Protein AF-A0A963V5Y2-F1 (afdb_monomer)

Sequence (95 aa):
MAALTGALGAVLDDLAAARGAAMPWAPVLFSVGIAAFFLARQEPGQGAFLQAGAGLAAAMALRVRGGERWQLPAMGAALILAGFLVAGLRTQIVA

Structure (mmCIF, N/CA/C/O backbone):
data_AF-A0A963V5Y2-F1
#
_entry.id   AF-A0A963V5Y2-F1
#
loop_
_atom_site.group_PDB
_atom_site.id
_atom_site.type_symbol
_atom_site.label_atom_id
_atom_site.label_alt_id
_atom_site.label_comp_id
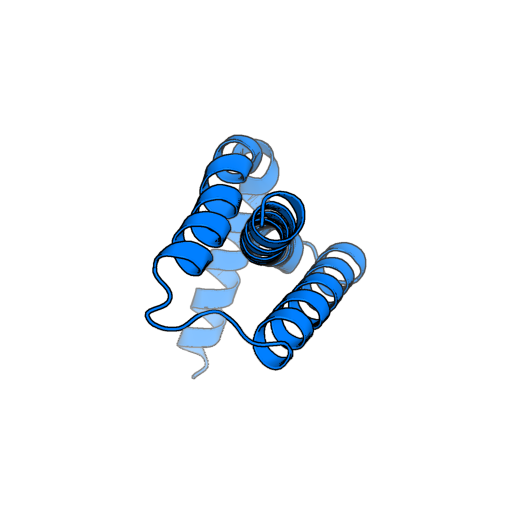_atom_site.label_asym_id
_atom_site.label_entity_id
_atom_site.label_seq_id
_atom_site.pdbx_PDB_ins_code
_atom_site.Cartn_x
_atom_site.Cartn_y
_atom_site.Cartn_z
_atom_site.occupancy
_atom_site.B_iso_or_equiv
_atom_site.auth_seq_id
_atom_site.auth_comp_id
_atom_site.auth_asym_id
_atom_site.auth_atom_id
_atom_site.pdbx_PDB_model_num
ATOM 1 N N . MET A 1 1 ? 15.972 -21.791 -9.289 1.00 63.09 1 MET A N 1
ATOM 2 C CA . MET A 1 1 ? 16.187 -20.405 -8.806 1.00 63.09 1 MET A CA 1
ATOM 3 C C . MET A 1 1 ? 16.421 -19.412 -9.941 1.00 63.09 1 MET A C 1
ATOM 5 O O . MET A 1 1 ? 15.637 -18.485 -10.034 1.00 63.09 1 MET A O 1
ATOM 9 N N . ALA A 1 2 ? 17.390 -19.618 -10.845 1.00 69.38 2 ALA A N 1
ATOM 10 C CA . ALA A 1 2 ? 17.686 -18.670 -11.935 1.00 69.38 2 ALA A CA 1
ATOM 11 C C . ALA A 1 2 ? 16.490 -18.331 -12.857 1.00 69.38 2 ALA A C 1
ATOM 13 O O . ALA A 1 2 ? 16.275 -17.166 -13.179 1.00 69.38 2 ALA A O 1
ATOM 14 N N . ALA A 1 3 ? 15.664 -19.321 -13.217 1.00 74.00 3 ALA A N 1
ATOM 15 C CA . ALA A 1 3 ? 14.475 -19.101 -14.050 1.00 74.00 3 ALA A CA 1
ATOM 16 C C . ALA A 1 3 ? 13.400 -18.226 -13.368 1.00 74.00 3 ALA A C 1
ATOM 18 O O . ALA A 1 3 ? 12.762 -17.411 -14.027 1.00 74.00 3 ALA A O 1
ATOM 19 N N . LEU A 1 4 ? 13.237 -18.350 -12.043 1.00 73.81 4 LEU A N 1
ATOM 20 C CA . LEU A 1 4 ? 12.272 -17.563 -11.263 1.00 73.81 4 LEU A CA 1
ATOM 21 C C . LEU A 1 4 ? 12.694 -16.088 -11.199 1.00 73.81 4 LEU A C 1
ATOM 23 O O . LEU A 1 4 ? 11.873 -15.191 -11.370 1.00 73.81 4 LEU A O 1
ATOM 27 N N . THR A 1 5 ? 13.992 -15.842 -11.003 1.00 79.62 5 THR A N 1
ATOM 28 C CA . THR A 1 5 ? 14.569 -14.494 -11.001 1.00 79.62 5 THR A CA 1
ATOM 29 C C . THR A 1 5 ? 14.449 -13.829 -12.374 1.00 79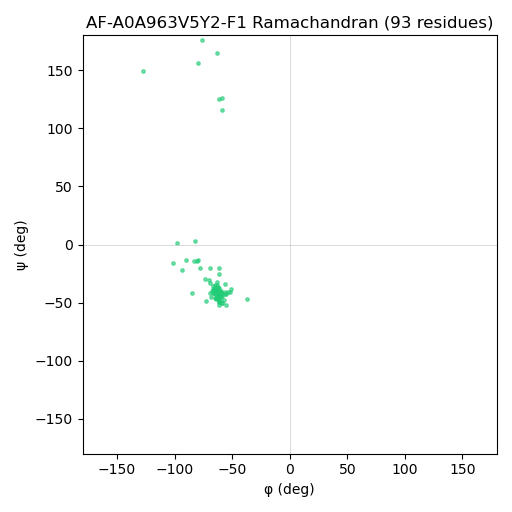.62 5 THR A C 1
ATOM 31 O O . THR A 1 5 ? 14.135 -12.644 -12.450 1.00 79.62 5 THR A O 1
ATOM 34 N N . GLY A 1 6 ? 14.641 -14.591 -13.458 1.00 84.88 6 GLY A N 1
ATOM 35 C CA . GLY A 1 6 ? 14.449 -14.105 -14.827 1.00 84.88 6 GLY A CA 1
ATOM 36 C C . GLY A 1 6 ? 12.997 -13.721 -15.127 1.00 84.88 6 GLY A C 1
ATOM 37 O O . GLY A 1 6 ? 12.748 -12.633 -15.639 1.00 84.88 6 GLY A O 1
ATOM 38 N N . ALA A 1 7 ? 12.038 -14.568 -14.739 1.00 87.50 7 ALA A N 1
ATOM 39 C CA . ALA A 1 7 ? 10.612 -14.299 -14.931 1.00 87.50 7 ALA A CA 1
ATOM 40 C C . ALA A 1 7 ? 10.137 -13.063 -14.150 1.00 87.50 7 ALA A C 1
ATOM 42 O O . ALA A 1 7 ? 9.422 -12.225 -14.693 1.00 87.50 7 ALA A O 1
ATOM 43 N N . LEU A 1 8 ? 10.578 -12.907 -12.896 1.00 87.50 8 LEU A N 1
ATOM 44 C CA . LEU A 1 8 ? 10.267 -11.715 -12.105 1.00 87.50 8 LEU A CA 1
ATOM 45 C C . LEU A 1 8 ? 10.845 -10.446 -12.745 1.00 87.50 8 LEU A C 1
ATOM 47 O O . LEU A 1 8 ? 10.172 -9.421 -12.782 1.00 87.50 8 LEU A O 1
ATOM 51 N N . GLY A 1 9 ? 12.073 -10.518 -13.267 1.00 88.94 9 GLY A N 1
ATOM 52 C CA . GLY A 1 9 ? 12.694 -9.408 -13.988 1.00 88.94 9 GLY A CA 1
ATOM 53 C C . GLY A 1 9 ? 11.851 -8.941 -15.175 1.00 88.94 9 GLY A C 1
ATOM 54 O O . GLY A 1 9 ? 11.570 -7.750 -15.272 1.00 88.94 9 GLY A O 1
ATOM 55 N N . ALA A 1 10 ? 11.383 -9.880 -16.003 1.00 90.62 10 ALA A N 1
ATOM 56 C CA . ALA A 1 10 ? 10.537 -9.581 -17.160 1.00 90.62 10 ALA A CA 1
ATOM 57 C C . ALA A 1 10 ? 9.210 -8.913 -16.761 1.00 90.62 10 ALA A C 1
ATOM 59 O O . ALA A 1 10 ? 8.853 -7.878 -17.311 1.00 90.62 10 ALA A O 1
ATOM 60 N N . VAL A 1 11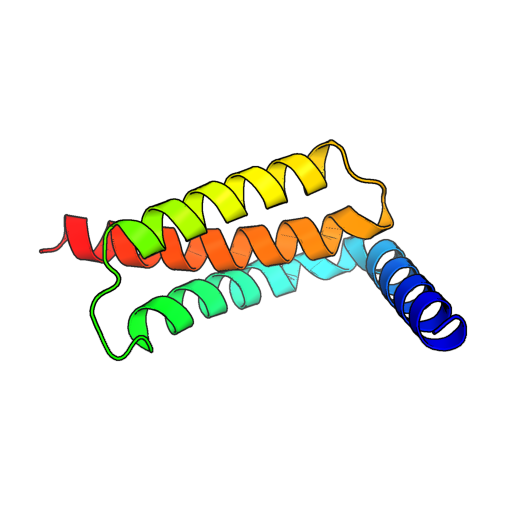 ? 8.526 -9.428 -15.733 1.00 92.75 11 VAL A N 1
ATOM 61 C CA . VAL A 1 11 ? 7.273 -8.826 -15.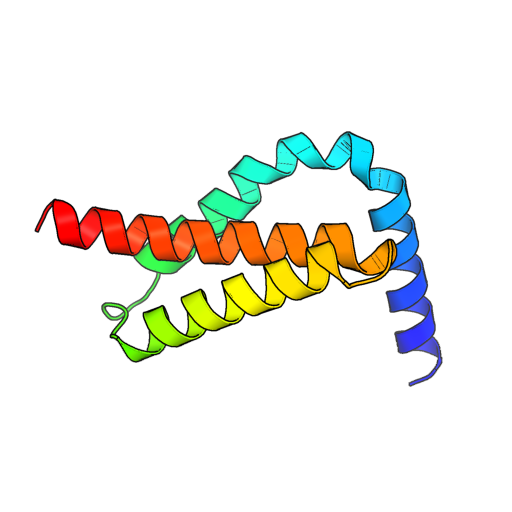236 1.00 92.75 11 VAL A CA 1
ATOM 62 C C . VAL A 1 11 ? 7.487 -7.395 -14.732 1.00 92.75 11 VAL A C 1
ATOM 64 O O . VAL A 1 11 ? 6.646 -6.521 -14.941 1.00 92.75 11 VAL A O 1
ATOM 67 N N . LEU A 1 12 ? 8.608 -7.133 -14.055 1.00 92.75 12 LEU A N 1
ATOM 68 C CA . LEU A 1 12 ? 8.933 -5.792 -13.571 1.00 92.75 12 LEU A CA 1
ATOM 69 C C . LEU A 1 12 ? 9.266 -4.821 -14.713 1.00 92.75 12 LEU A C 1
ATOM 71 O O . LEU A 1 12 ? 8.961 -3.633 -14.597 1.00 92.75 12 LEU A O 1
ATOM 75 N N . ASP A 1 13 ? 9.865 -5.315 -15.796 1.00 93.25 13 ASP A N 1
ATOM 76 C CA . ASP A 1 13 ? 10.107 -4.539 -17.014 1.00 93.25 13 ASP A CA 1
ATOM 77 C C . ASP A 1 13 ? 8.795 -4.199 -17.733 1.00 93.25 13 ASP A C 1
ATOM 79 O O . ASP A 1 13 ? 8.569 -3.035 -18.072 1.00 93.25 13 ASP A O 1
ATOM 83 N N . ASP A 1 14 ? 7.886 -5.167 -17.870 1.00 93.31 14 ASP A N 1
ATOM 84 C CA . ASP A 1 14 ? 6.562 -4.954 -18.465 1.00 93.31 14 ASP A CA 1
ATOM 85 C C . ASP A 1 14 ? 5.743 -3.938 -17.660 1.00 93.31 14 ASP A C 1
ATOM 87 O O . ASP A 1 14 ? 5.132 -3.019 -18.216 1.00 93.31 14 ASP A O 1
ATOM 91 N N . LEU A 1 15 ? 5.774 -4.049 -16.327 1.00 90.88 15 LEU A N 1
ATOM 92 C CA . LEU A 1 15 ? 5.158 -3.062 -15.446 1.00 90.88 15 LEU A CA 1
ATOM 93 C C . LEU A 1 15 ? 5.770 -1.683 -15.679 1.00 90.88 15 LEU A C 1
ATOM 95 O O . LEU A 1 15 ? 5.032 -0.722 -15.889 1.00 90.88 15 LEU A O 1
ATOM 99 N N . ALA A 1 16 ? 7.100 -1.570 -15.668 1.00 92.25 16 ALA A N 1
ATOM 100 C CA . ALA A 1 16 ? 7.780 -0.300 -15.895 1.00 92.25 16 ALA A CA 1
ATOM 101 C C . ALA A 1 16 ? 7.364 0.352 -17.225 1.00 92.25 16 ALA A C 1
ATOM 103 O O . ALA A 1 16 ? 7.067 1.550 -17.233 1.00 92.25 16 ALA A O 1
ATOM 104 N N . ALA A 1 17 ? 7.254 -0.431 -18.302 1.00 93.0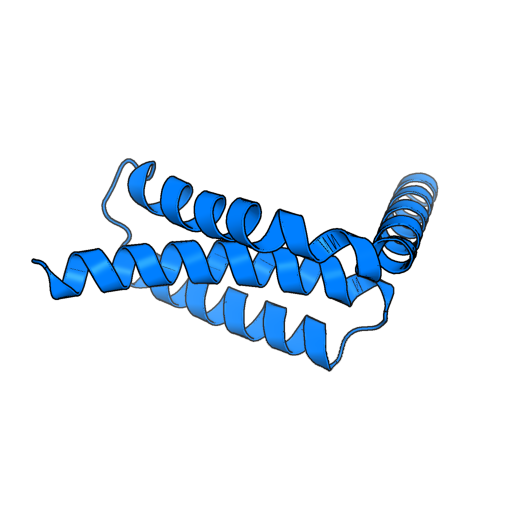6 17 ALA A N 1
ATOM 105 C CA . ALA A 1 17 ? 6.776 0.036 -19.602 1.00 93.06 17 ALA A CA 1
ATOM 106 C C . ALA A 1 17 ? 5.315 0.530 -19.558 1.00 93.06 17 ALA A C 1
ATOM 108 O O . ALA A 1 17 ? 4.968 1.519 -20.204 1.00 93.06 17 ALA A O 1
ATOM 109 N N . ALA A 1 18 ? 4.462 -0.095 -18.743 1.00 90.38 18 ALA A N 1
ATOM 110 C CA . ALA A 1 18 ? 3.048 0.250 -18.598 1.00 90.38 18 ALA A CA 1
ATOM 111 C C . ALA A 1 18 ? 2.759 1.434 -17.648 1.00 90.38 18 ALA A C 1
ATOM 113 O O . ALA A 1 18 ? 1.594 1.779 -17.433 1.00 90.38 18 ALA A O 1
ATOM 114 N N . ARG A 1 19 ? 3.777 2.098 -17.076 1.00 87.75 19 ARG A N 1
ATOM 115 C CA . ARG A 1 19 ? 3.596 3.144 -16.045 1.00 87.75 19 ARG A CA 1
ATOM 116 C C . ARG A 1 19 ? 2.616 4.248 -16.424 1.00 87.75 19 ARG A C 1
ATOM 118 O O . ARG A 1 19 ? 1.822 4.652 -15.576 1.00 87.75 19 ARG A O 1
ATOM 125 N N . GLY A 1 20 ? 2.646 4.719 -17.669 1.00 88.62 20 GLY A N 1
ATOM 126 C CA . GLY A 1 20 ? 1.744 5.776 -18.142 1.00 88.62 20 GLY A CA 1
ATOM 127 C C . GLY A 1 20 ? 0.259 5.395 -18.081 1.00 88.62 20 GLY A C 1
ATOM 128 O O . GLY A 1 20 ? -0.589 6.266 -17.923 1.00 88.62 20 GLY A O 1
ATOM 129 N N . ALA A 1 21 ? -0.056 4.099 -18.132 1.00 92.00 21 ALA A N 1
ATOM 130 C CA . ALA A 1 21 ? -1.418 3.572 -18.093 1.00 92.00 21 ALA A CA 1
ATOM 131 C C . ALA A 1 21 ? -1.853 3.098 -16.693 1.00 92.00 21 ALA A C 1
ATOM 133 O O . ALA A 1 21 ? -2.967 2.608 -16.530 1.00 92.00 21 ALA A O 1
ATOM 134 N N . ALA A 1 22 ? -1.000 3.230 -15.671 1.00 91.44 22 ALA A N 1
ATOM 135 C CA . ALA A 1 22 ? -1.260 2.672 -14.344 1.00 91.44 22 ALA A CA 1
ATOM 136 C C . ALA A 1 22 ? -2.150 3.555 -13.447 1.00 91.44 22 ALA A C 1
ATOM 138 O O . ALA A 1 22 ? -2.657 3.076 -12.435 1.00 91.44 22 ALA A O 1
ATOM 139 N N . MET A 1 23 ? -2.371 4.828 -13.801 1.00 90.50 23 MET A N 1
ATOM 140 C CA . MET A 1 23 ? -3.149 5.775 -12.983 1.00 90.50 23 MET A CA 1
ATOM 141 C C . MET A 1 23 ? -4.558 5.275 -12.588 1.00 90.50 23 MET A C 1
ATOM 143 O O . MET A 1 23 ? -4.925 5.441 -11.424 1.00 90.50 23 MET A O 1
ATOM 147 N N . PRO A 1 24 ? -5.341 4.611 -13.467 1.00 95.56 24 PRO A N 1
ATOM 148 C CA . PRO A 1 24 ? -6.665 4.091 -13.108 1.00 95.56 24 PRO A CA 1
ATOM 149 C C . PRO A 1 24 ? -6.653 3.044 -11.984 1.00 95.56 24 PRO A C 1
ATOM 151 O O . PRO A 1 24 ? -7.671 2.843 -11.326 1.00 95.56 24 PRO A O 1
ATOM 154 N N . TRP A 1 25 ? -5.512 2.398 -11.725 1.00 95.62 25 TRP A N 1
ATOM 155 C CA . TRP A 1 25 ? -5.364 1.428 -10.637 1.00 95.62 25 TRP A CA 1
ATOM 156 C C . TRP A 1 25 ? -5.148 2.077 -9.272 1.00 95.62 25 TRP A C 1
ATOM 158 O O . TRP A 1 25 ? -5.302 1.406 -8.252 1.00 95.62 25 TRP A O 1
ATOM 168 N N . ALA A 1 26 ? -4.825 3.372 -9.223 1.00 96.25 26 ALA A N 1
ATOM 169 C CA . ALA A 1 26 ? -4.599 4.076 -7.969 1.00 96.25 26 ALA A CA 1
ATOM 170 C C . ALA A 1 26 ? -5.784 3.976 -6.983 1.00 96.25 26 ALA A C 1
ATOM 172 O O . ALA A 1 26 ? -5.558 3.538 -5.850 1.00 96.25 26 ALA A O 1
ATOM 173 N N . PRO A 1 27 ? -7.039 4.298 -7.374 1.00 97.81 27 PRO A N 1
ATOM 174 C CA . PRO A 1 27 ? -8.186 4.135 -6.482 1.00 97.81 27 PRO A CA 1
ATOM 175 C C . PRO A 1 27 ? -8.411 2.675 -6.084 1.00 97.81 27 PRO A C 1
ATOM 177 O O . PRO A 1 27 ? -8.728 2.416 -4.930 1.00 97.81 27 PRO A O 1
ATOM 180 N N . VAL A 1 28 ? -8.182 1.717 -6.989 1.00 97.94 28 VAL A N 1
ATOM 181 C CA . VAL A 1 28 ? -8.357 0.284 -6.703 1.00 97.94 28 VAL A CA 1
ATOM 182 C C . VAL A 1 28 ? -7.413 -0.162 -5.587 1.00 97.94 28 VAL A C 1
ATOM 184 O O . VAL A 1 28 ? -7.858 -0.717 -4.586 1.00 97.94 28 VAL A O 1
ATOM 187 N N . LEU A 1 29 ? -6.116 0.122 -5.721 1.00 98.25 29 LEU A N 1
ATOM 188 C CA . LEU A 1 29 ? -5.106 -0.271 -4.735 1.00 98.25 29 LEU A CA 1
ATOM 189 C C . LEU A 1 29 ? -5.318 0.433 -3.391 1.00 98.25 29 LEU A C 1
ATOM 191 O O . LEU A 1 29 ? -5.172 -0.184 -2.338 1.00 98.25 29 LEU A O 1
ATOM 195 N N . PHE A 1 30 ? -5.737 1.696 -3.415 1.00 98.56 30 PHE A N 1
ATOM 196 C CA . PHE A 1 30 ? -6.110 2.412 -2.201 1.00 98.56 30 PHE A CA 1
ATOM 197 C C . PHE A 1 30 ? -7.330 1.779 -1.509 1.00 98.56 30 PHE A C 1
ATOM 199 O O . PHE A 1 30 ? -7.299 1.518 -0.305 1.00 98.56 30 PHE A O 1
ATOM 206 N N . SER A 1 31 ? -8.384 1.450 -2.263 1.00 98.44 31 SER A N 1
ATOM 207 C CA . SER A 1 31 ? -9.580 0.779 -1.739 1.00 98.44 31 SER A CA 1
ATOM 208 C C . SER A 1 31 ? -9.291 -0.617 -1.187 1.00 98.44 31 SER A C 1
ATOM 210 O O . SER A 1 31 ? -9.918 -1.007 -0.206 1.00 98.44 31 SER A O 1
ATOM 212 N N . VAL A 1 32 ? -8.320 -1.349 -1.742 1.00 98.50 32 VAL A N 1
ATOM 213 C CA . VAL A 1 32 ? -7.859 -2.630 -1.176 1.00 98.50 32 VAL A CA 1
ATOM 214 C C . VAL A 1 32 ? -7.325 -2.442 0.246 1.00 98.50 32 VAL A C 1
ATOM 216 O O . VAL A 1 32 ? -7.654 -3.231 1.127 1.00 98.50 32 VAL A O 1
ATOM 219 N N . GLY A 1 33 ? -6.561 -1.377 0.499 1.00 98.06 33 GLY A N 1
ATOM 220 C CA . GLY A 1 33 ? -6.090 -1.028 1.841 1.00 98.06 33 GLY A CA 1
ATOM 221 C C . GLY A 1 33 ? -7.222 -0.769 2.834 1.00 98.06 33 GLY A C 1
ATOM 222 O O . GLY A 1 33 ? -7.209 -1.286 3.951 1.00 98.06 33 GLY A O 1
ATOM 223 N N . ILE A 1 34 ? -8.232 -0.011 2.401 1.00 98.50 34 ILE A N 1
ATOM 224 C CA . ILE A 1 34 ? -9.435 0.261 3.201 1.00 98.50 34 ILE A CA 1
ATOM 225 C C . ILE A 1 34 ? -10.179 -1.043 3.503 1.00 98.50 34 ILE A C 1
ATOM 227 O O . ILE A 1 34 ? -10.523 -1.312 4.652 1.00 98.50 34 ILE A O 1
ATOM 231 N N . ALA A 1 35 ? -10.407 -1.871 2.482 1.00 98.31 35 ALA A N 1
ATOM 232 C CA . ALA A 1 35 ? -11.081 -3.152 2.638 1.00 98.31 35 ALA A CA 1
ATOM 233 C C . ALA A 1 35 ? -10.321 -4.068 3.608 1.00 98.31 35 ALA A C 1
ATOM 235 O O . ALA A 1 35 ? -10.942 -4.691 4.462 1.00 98.31 35 ALA A O 1
ATOM 236 N N . ALA A 1 36 ? -8.987 -4.102 3.534 1.00 97.50 36 ALA A N 1
ATOM 237 C CA . ALA A 1 36 ? -8.155 -4.884 4.444 1.00 97.50 36 ALA A CA 1
ATOM 238 C C . ALA A 1 36 ? -8.311 -4.451 5.912 1.00 97.50 36 ALA A C 1
ATOM 240 O O . ALA A 1 36 ? -8.340 -5.311 6.790 1.00 97.50 36 ALA A O 1
ATOM 241 N N . PHE A 1 37 ? -8.456 -3.147 6.181 1.00 97.62 37 PHE A N 1
ATOM 242 C CA . PHE A 1 37 ? -8.723 -2.639 7.530 1.00 97.62 37 PHE A CA 1
ATOM 243 C C . PHE A 1 37 ? -10.053 -3.173 8.082 1.00 97.62 37 PHE A C 1
ATOM 245 O O . PHE A 1 37 ? -10.086 -3.714 9.183 1.00 97.62 37 PHE A O 1
ATOM 252 N N . PHE A 1 38 ? -11.136 -3.084 7.304 1.00 96.81 38 PHE A N 1
ATOM 253 C CA . PHE A 1 38 ? -12.469 -3.523 7.744 1.00 96.81 38 PHE A CA 1
ATOM 254 C C . PHE A 1 38 ? -12.682 -5.040 7.705 1.00 96.81 38 PHE A C 1
ATOM 256 O O . PHE A 1 38 ? -13.572 -5.551 8.380 1.00 96.81 38 PHE A O 1
ATOM 263 N N . LEU A 1 39 ? -11.880 -5.772 6.931 1.00 97.50 39 LEU A N 1
ATOM 264 C CA . LEU A 1 39 ? -11.906 -7.235 6.903 1.00 97.50 39 LEU A CA 1
ATOM 265 C C . LEU A 1 39 ? -11.149 -7.852 8.093 1.00 97.50 39 LEU A C 1
ATOM 267 O O . LEU A 1 39 ? -11.275 -9.051 8.354 1.00 97.50 39 LEU A O 1
ATOM 271 N N . ALA A 1 40 ? -10.355 -7.059 8.819 1.00 94.50 40 ALA A N 1
ATOM 272 C CA . ALA A 1 40 ? -9.640 -7.530 9.994 1.00 94.50 40 ALA A CA 1
ATOM 273 C C . ALA A 1 40 ? -10.629 -8.020 11.064 1.00 94.50 40 ALA A C 1
ATOM 275 O O . ALA A 1 40 ? -11.528 -7.308 11.499 1.00 94.50 40 ALA A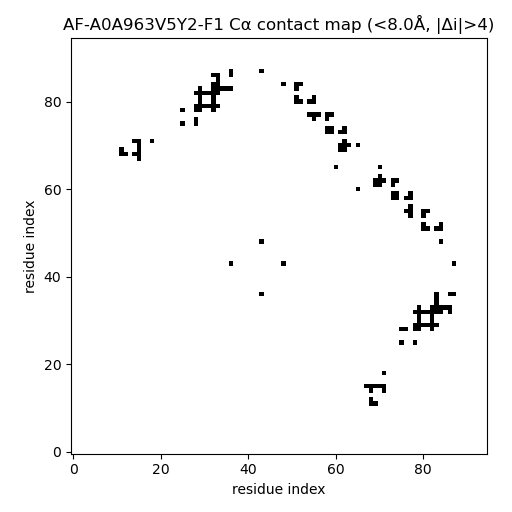 O 1
ATOM 276 N N . ARG A 1 41 ? -10.450 -9.269 11.511 1.00 93.81 41 ARG A N 1
ATOM 277 C CA . ARG A 1 41 ? -11.338 -9.913 12.496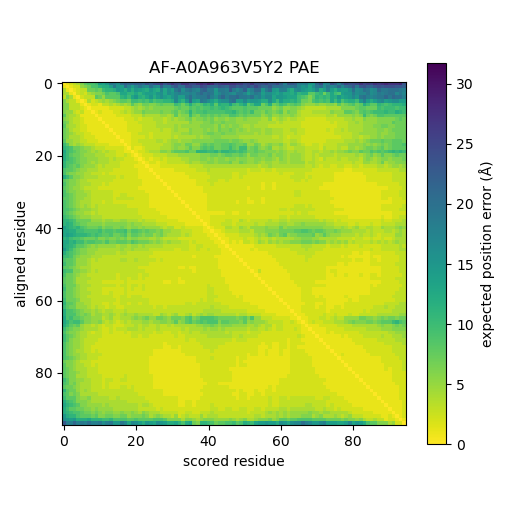 1.00 93.81 41 ARG A CA 1
ATOM 278 C C . ARG A 1 41 ? -11.229 -9.300 13.899 1.00 93.81 41 ARG A C 1
ATOM 280 O O . ARG A 1 41 ? -12.100 -9.517 14.733 1.00 93.81 41 ARG A O 1
ATOM 287 N N . GLN A 1 42 ? -10.129 -8.604 14.162 1.00 92.62 42 GLN A N 1
ATOM 288 C CA . GLN A 1 42 ? -9.841 -7.887 15.398 1.00 92.62 42 GLN A CA 1
ATOM 289 C C . GLN A 1 42 ? -9.467 -6.456 15.034 1.00 92.62 42 GLN A C 1
ATOM 291 O O . GLN A 1 42 ? -8.882 -6.232 13.971 1.00 92.62 42 GLN A O 1
ATOM 296 N N . GLU A 1 43 ? -9.769 -5.515 15.926 1.00 91.62 43 GLU A N 1
ATOM 297 C CA . GLU A 1 43 ? -9.374 -4.126 15.737 1.00 91.62 43 GLU A CA 1
ATOM 298 C C . GLU A 1 43 ? -7.843 -4.031 15.612 1.00 91.62 43 GLU A C 1
ATOM 300 O O . GLU A 1 43 ? -7.120 -4.553 16.472 1.00 91.62 43 GLU A O 1
ATOM 305 N N . PRO A 1 44 ? -7.320 -3.412 14.538 1.00 94.50 44 PRO A N 1
ATOM 306 C CA . PRO A 1 44 ? -5.886 -3.240 14.383 1.00 94.50 44 PRO A CA 1
ATOM 307 C C . PRO A 1 44 ? -5.292 -2.446 15.549 1.00 94.50 44 PRO A C 1
ATOM 309 O O . PRO A 1 44 ? -5.594 -1.274 15.746 1.00 94.50 44 PRO A O 1
ATOM 312 N N . GLY A 1 45 ? -4.419 -3.090 16.323 1.00 94.06 45 GLY A N 1
ATOM 313 C CA . GLY A 1 45 ? -3.714 -2.439 17.425 1.00 94.06 45 GLY A CA 1
ATOM 314 C C . GLY A 1 45 ? -2.564 -1.540 16.957 1.00 94.06 45 GLY A C 1
ATOM 315 O O . GLY A 1 45 ? -2.180 -1.520 15.786 1.00 94.06 45 GLY A O 1
ATOM 316 N N . GLN A 1 46 ? -1.927 -0.853 17.910 1.00 95.50 46 GLN A N 1
ATOM 317 C CA . GLN A 1 46 ? -0.802 0.060 17.661 1.00 95.50 46 GLN A CA 1
ATOM 318 C C . GLN A 1 46 ? 0.325 -0.565 16.819 1.00 95.50 46 GLN A C 1
ATOM 320 O O . GLN A 1 46 ? 0.885 0.095 15.944 1.00 95.50 46 GLN A O 1
ATOM 325 N N . GLY A 1 47 ? 0.635 -1.848 17.040 1.00 96.81 47 GLY A N 1
ATOM 326 C CA . GLY A 1 47 ? 1.647 -2.569 16.265 1.00 96.81 47 GLY A CA 1
ATOM 327 C C . GLY A 1 47 ? 1.339 -2.621 14.764 1.00 96.81 47 GLY A C 1
ATOM 328 O O . GLY A 1 47 ? 2.241 -2.408 13.956 1.00 96.81 47 GLY A O 1
ATOM 329 N N . ALA A 1 48 ? 0.072 -2.815 14.386 1.00 96.19 48 ALA A N 1
ATOM 330 C CA . ALA A 1 48 ? -0.347 -2.847 12.985 1.00 96.19 48 ALA A CA 1
ATOM 331 C C . ALA A 1 48 ? -0.192 -1.471 12.320 1.00 96.19 48 ALA A C 1
ATOM 333 O O . ALA A 1 48 ? 0.298 -1.379 11.196 1.00 96.19 48 ALA A O 1
ATOM 334 N N . PHE A 1 49 ? -0.530 -0.391 13.031 1.00 97.31 49 PHE A N 1
ATOM 335 C CA . PHE A 1 49 ? -0.333 0.972 12.531 1.00 97.31 49 PHE A CA 1
ATOM 336 C C . PHE A 1 49 ? 1.147 1.325 12.361 1.00 97.31 49 PHE A C 1
ATOM 338 O O . PHE A 1 49 ? 1.519 1.905 11.342 1.00 97.31 49 PHE A O 1
ATOM 345 N N . LEU A 1 50 ? 2.006 0.937 13.309 1.00 98.12 50 LEU A N 1
ATOM 346 C CA . LEU A 1 50 ? 3.453 1.147 13.197 1.00 98.12 50 LEU A CA 1
ATOM 347 C C . LEU A 1 50 ? 4.047 0.371 12.018 1.00 98.12 50 LEU A C 1
ATOM 349 O O . LEU A 1 50 ? 4.835 0.927 11.256 1.00 98.12 50 LEU A O 1
ATOM 353 N N . GLN A 1 51 ? 3.640 -0.886 11.828 1.00 98.00 51 GLN A N 1
ATOM 354 C CA . GLN A 1 51 ? 4.062 -1.698 10.686 1.00 98.00 51 GLN A CA 1
ATOM 355 C C . GLN A 1 51 ? 3.592 -1.095 9.359 1.00 98.00 51 GLN A C 1
ATOM 357 O O . GLN A 1 51 ? 4.388 -0.977 8.429 1.00 98.00 51 GLN A O 1
ATOM 362 N N . ALA A 1 52 ? 2.331 -0.664 9.275 1.00 98.00 52 ALA A N 1
ATOM 363 C CA . ALA A 1 52 ? 1.791 -0.041 8.073 1.00 98.00 52 ALA A CA 1
ATOM 364 C C . ALA A 1 52 ? 2.475 1.302 7.762 1.00 98.00 52 ALA A C 1
ATOM 366 O O . ALA A 1 52 ? 2.833 1.554 6.613 1.00 98.00 52 ALA A O 1
ATOM 367 N N . GLY A 1 53 ? 2.731 2.132 8.778 1.00 98.44 53 GLY A N 1
ATOM 368 C CA . GLY A 1 53 ? 3.460 3.396 8.641 1.00 98.44 53 GLY A CA 1
ATOM 369 C C . GLY A 1 53 ? 4.916 3.201 8.213 1.00 98.44 53 GLY A C 1
ATOM 370 O O . GLY A 1 53 ? 5.378 3.853 7.277 1.00 98.44 53 GLY A O 1
ATOM 371 N N . ALA A 1 54 ? 5.630 2.260 8.838 1.00 98.50 54 ALA A N 1
ATOM 372 C CA . ALA A 1 54 ? 6.999 1.912 8.457 1.00 98.50 54 ALA A CA 1
ATOM 373 C C . ALA A 1 54 ? 7.062 1.334 7.036 1.00 98.50 54 ALA A C 1
ATOM 375 O O . ALA A 1 54 ? 7.928 1.717 6.249 1.00 98.50 54 ALA A O 1
ATOM 376 N N . GLY A 1 55 ? 6.115 0.462 6.681 1.00 98.44 55 GLY A N 1
ATOM 377 C CA . GLY A 1 55 ? 5.979 -0.081 5.333 1.00 98.44 55 GLY A CA 1
ATOM 378 C C . GLY A 1 55 ? 5.704 1.006 4.295 1.00 98.44 55 GLY A C 1
ATOM 379 O O . GLY A 1 55 ? 6.317 1.000 3.231 1.00 98.44 55 GLY A O 1
ATOM 380 N N . LEU A 1 56 ? 4.845 1.980 4.614 1.00 98.56 56 LEU A N 1
ATOM 381 C CA . LEU A 1 56 ? 4.547 3.107 3.734 1.00 98.56 56 LEU A CA 1
ATOM 382 C C . LEU A 1 56 ? 5.797 3.965 3.511 1.00 98.56 56 LEU A C 1
ATOM 384 O O . LEU A 1 56 ? 6.132 4.283 2.370 1.00 98.56 56 LEU A O 1
ATOM 388 N N . ALA A 1 57 ? 6.527 4.292 4.580 1.00 98.31 57 ALA A N 1
ATOM 389 C CA . ALA A 1 57 ? 7.781 5.032 4.486 1.00 98.31 57 ALA A CA 1
ATOM 390 C C . ALA A 1 57 ? 8.832 4.276 3.655 1.00 98.31 57 ALA A C 1
ATOM 392 O O . ALA A 1 57 ? 9.479 4.872 2.792 1.00 98.31 57 ALA A O 1
ATOM 393 N N . ALA A 1 58 ? 8.967 2.962 3.855 1.00 98.19 58 ALA A N 1
ATOM 394 C CA . ALA A 1 58 ? 9.866 2.117 3.075 1.00 98.19 58 ALA A CA 1
ATOM 395 C C . ALA A 1 58 ? 9.463 2.057 1.592 1.00 98.19 58 ALA A C 1
ATOM 397 O O . ALA A 1 58 ? 10.319 2.184 0.717 1.00 98.19 58 ALA A O 1
ATOM 398 N N . ALA A 1 59 ? 8.168 1.934 1.296 1.00 97.94 59 ALA A N 1
ATOM 399 C CA . ALA A 1 59 ? 7.644 1.952 -0.065 1.00 97.94 59 ALA A CA 1
ATOM 400 C C . ALA A 1 59 ? 7.902 3.303 -0.750 1.00 97.94 59 ALA A C 1
ATOM 402 O O . ALA A 1 59 ? 8.343 3.345 -1.896 1.00 97.94 59 ALA A O 1
ATOM 403 N N . MET A 1 60 ? 7.727 4.421 -0.044 1.00 97.94 60 MET A N 1
ATOM 404 C CA . MET A 1 60 ? 8.064 5.747 -0.570 1.00 97.94 60 MET A CA 1
ATOM 405 C C . MET A 1 60 ? 9.568 5.925 -0.779 1.00 97.94 60 MET A C 1
ATOM 407 O O . MET A 1 60 ? 9.989 6.415 -1.828 1.00 97.94 60 MET A O 1
ATOM 411 N N . ALA A 1 61 ? 10.397 5.452 0.152 1.00 97.31 61 ALA A N 1
ATOM 412 C CA . ALA A 1 61 ? 11.845 5.452 -0.019 1.00 97.31 61 ALA A CA 1
ATOM 413 C C . ALA A 1 61 ? 12.263 4.627 -1.246 1.00 97.3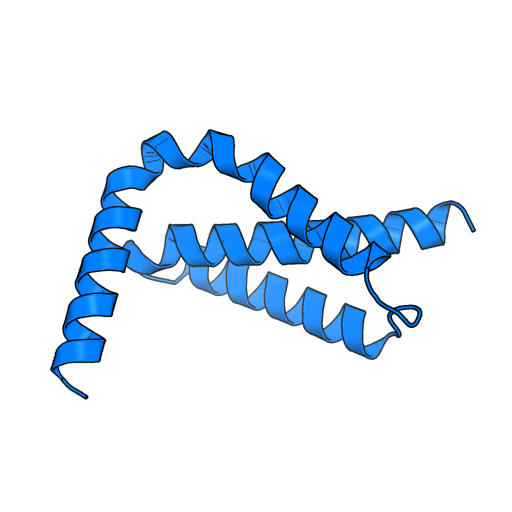1 61 ALA A C 1
ATOM 415 O O . ALA A 1 61 ? 13.085 5.090 -2.036 1.00 97.31 61 ALA A O 1
ATOM 416 N N . LEU A 1 62 ? 11.656 3.454 -1.456 1.00 96.19 62 LEU A N 1
ATOM 417 C CA . LEU A 1 62 ? 11.887 2.618 -2.632 1.00 96.19 62 LEU A CA 1
ATOM 418 C C . LEU A 1 62 ? 11.381 3.280 -3.919 1.00 96.19 62 LEU A C 1
ATOM 420 O O . LEU A 1 62 ? 12.025 3.169 -4.955 1.00 96.19 62 LEU A O 1
ATOM 424 N N . ARG A 1 63 ? 10.271 4.021 -3.873 1.00 94.38 63 ARG A N 1
ATOM 425 C CA . ARG A 1 63 ? 9.759 4.764 -5.032 1.00 94.38 63 ARG A CA 1
ATOM 426 C C . ARG A 1 63 ? 10.706 5.875 -5.485 1.00 94.38 63 ARG A C 1
ATOM 428 O O . ARG A 1 63 ? 10.795 6.129 -6.689 1.00 94.38 63 ARG A O 1
ATOM 435 N N . VAL A 1 64 ? 11.343 6.555 -4.531 1.00 94.50 64 VAL A N 1
ATOM 436 C CA . VAL A 1 64 ? 12.233 7.702 -4.775 1.00 94.50 64 VAL A CA 1
ATOM 437 C C . VAL A 1 64 ? 13.653 7.250 -5.110 1.00 94.50 64 VAL A C 1
ATOM 439 O O . VAL A 1 64 ? 14.279 7.817 -5.999 1.00 94.50 64 VAL A O 1
ATOM 442 N N . ARG A 1 65 ? 14.172 6.245 -4.396 1.00 94.81 65 ARG A N 1
ATOM 443 C CA . ARG A 1 65 ? 15.571 5.796 -4.501 1.00 94.81 65 ARG A CA 1
ATOM 444 C C . ARG A 1 65 ? 15.750 4.534 -5.343 1.00 94.81 65 ARG A C 1
ATOM 446 O O . ARG A 1 65 ? 16.873 4.202 -5.703 1.00 94.81 65 ARG A O 1
ATOM 453 N N . GLY A 1 66 ? 14.675 3.800 -5.614 1.00 90.19 66 GLY A N 1
ATOM 454 C CA . GLY A 1 66 ? 14.708 2.577 -6.407 1.00 90.19 66 GLY A CA 1
ATOM 455 C C . GLY A 1 66 ? 14.750 2.849 -7.908 1.00 90.19 66 GLY A C 1
ATOM 456 O O . GLY A 1 66 ? 14.304 3.888 -8.396 1.00 90.19 66 GLY A O 1
ATOM 457 N N . GLY A 1 67 ? 15.270 1.872 -8.651 1.00 91.56 67 GLY A N 1
ATOM 458 C CA . GLY A 1 67 ? 15.262 1.904 -10.112 1.00 91.56 67 GLY A CA 1
ATOM 459 C C . GLY A 1 67 ? 13.847 1.882 -10.704 1.00 91.56 67 GLY A C 1
ATOM 460 O O . GLY A 1 67 ? 12.878 1.519 -10.039 1.00 91.56 67 GLY A O 1
ATOM 461 N N . GLU A 1 68 ? 13.753 2.220 -11.990 1.00 90.75 68 GLU A N 1
ATOM 462 C CA . GLU A 1 68 ? 12.547 2.225 -12.840 1.00 90.75 68 GLU A CA 1
ATOM 463 C C . GLU A 1 68 ? 11.572 1.060 -12.563 1.00 90.75 68 GLU A C 1
ATOM 465 O O . GLU A 1 68 ? 10.374 1.279 -12.358 1.00 90.75 68 GLU A O 1
ATOM 470 N N . ARG A 1 69 ? 12.114 -0.161 -12.474 1.00 93.56 69 ARG A N 1
ATOM 471 C CA . ARG A 1 69 ? 11.406 -1.426 -12.201 1.00 93.56 69 ARG A CA 1
ATOM 472 C C . ARG A 1 69 ? 10.603 -1.431 -10.902 1.00 93.56 69 ARG A C 1
ATOM 474 O O . ARG A 1 69 ? 9.554 -2.057 -10.812 1.00 93.56 69 ARG A O 1
ATOM 481 N N . TRP A 1 70 ? 11.091 -0.735 -9.880 1.00 93.38 70 TRP A N 1
ATOM 482 C CA . TRP A 1 70 ? 10.497 -0.756 -8.543 1.00 93.38 70 TRP A CA 1
ATOM 483 C C . TRP A 1 70 ? 9.448 0.323 -8.338 1.00 93.38 70 TRP A C 1
ATOM 485 O O . TRP A 1 70 ? 8.687 0.257 -7.378 1.00 93.38 70 TRP A O 1
ATOM 495 N N . GLN A 1 71 ? 9.368 1.302 -9.236 1.00 92.69 71 GLN A N 1
ATOM 496 C CA . GLN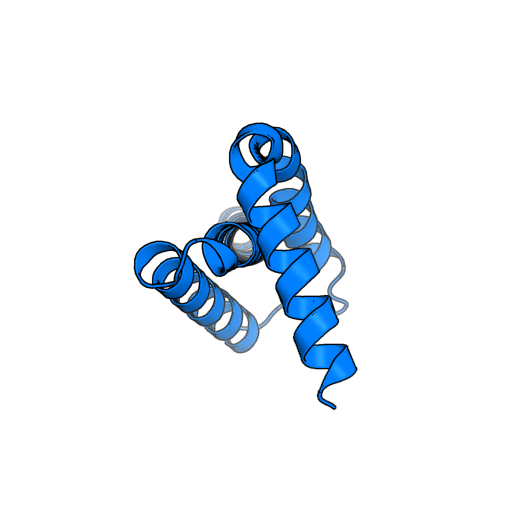 A 1 71 ? 8.537 2.480 -9.035 1.00 92.69 71 GLN A CA 1
ATOM 497 C C . GLN A 1 71 ? 7.044 2.146 -8.920 1.00 92.69 71 GLN A C 1
ATOM 499 O O . GLN A 1 71 ? 6.368 2.657 -8.030 1.00 92.69 71 GLN A O 1
ATOM 504 N N . LEU A 1 72 ? 6.521 1.283 -9.793 1.00 94.31 72 LEU A N 1
ATOM 505 C CA . LEU A 1 72 ? 5.108 0.894 -9.761 1.00 94.31 72 LEU A CA 1
ATOM 506 C C . LEU A 1 72 ? 4.765 -0.040 -8.598 1.00 94.31 72 LEU A C 1
ATOM 508 O O . LEU A 1 72 ? 3.821 0.286 -7.881 1.00 94.31 72 LEU A O 1
ATOM 512 N N . PRO A 1 73 ? 5.514 -1.134 -8.341 1.00 95.19 73 PRO A N 1
ATOM 513 C CA . PRO A 1 73 ? 5.281 -1.958 -7.158 1.00 95.19 73 PRO A CA 1
ATOM 514 C C . PRO A 1 73 ? 5.352 -1.150 -5.860 1.00 95.19 73 PRO A C 1
ATOM 516 O O . PRO A 1 73 ? 4.493 -1.297 -4.994 1.00 95.19 73 PRO A O 1
ATOM 519 N N . ALA A 1 74 ? 6.332 -0.246 -5.748 1.00 96.44 74 ALA A N 1
ATOM 520 C CA . ALA A 1 74 ? 6.485 0.622 -4.587 1.00 96.44 74 ALA A CA 1
ATOM 521 C C . ALA A 1 74 ? 5.285 1.562 -4.413 1.00 96.44 74 ALA A C 1
ATOM 523 O O . ALA A 1 74 ? 4.764 1.697 -3.309 1.00 96.44 74 ALA A O 1
ATOM 524 N N . MET A 1 75 ? 4.802 2.178 -5.498 1.00 96.62 75 MET A N 1
ATOM 525 C CA . MET A 1 75 ? 3.609 3.024 -5.440 1.00 96.62 75 MET A CA 1
ATOM 526 C C . MET A 1 75 ? 2.352 2.216 -5.094 1.00 96.62 75 MET A C 1
ATOM 528 O O . MET A 1 75 ? 1.547 2.656 -4.281 1.00 96.62 75 MET A O 1
ATOM 532 N N . GLY A 1 76 ? 2.194 1.020 -5.663 1.00 97.12 76 GLY A N 1
ATOM 533 C CA . GLY A 1 76 ? 1.055 0.157 -5.369 1.00 97.12 76 GLY A CA 1
ATOM 534 C C . GLY A 1 76 ? 1.009 -0.281 -3.906 1.00 97.12 76 GLY A C 1
ATOM 535 O O . GLY A 1 76 ? -0.029 -0.151 -3.259 1.00 97.12 76 GLY A O 1
ATOM 536 N N . ALA A 1 77 ? 2.148 -0.711 -3.355 1.00 98.00 77 ALA A N 1
ATOM 537 C CA . ALA A 1 77 ? 2.274 -1.027 -1.934 1.00 98.00 77 ALA A CA 1
ATOM 538 C C . ALA A 1 77 ? 1.965 0.194 -1.054 1.00 98.00 77 ALA A C 1
ATOM 540 O O . ALA A 1 77 ? 1.231 0.082 -0.073 1.00 98.00 77 ALA A O 1
ATOM 541 N N . ALA A 1 78 ? 2.469 1.373 -1.428 1.00 98.31 78 ALA A N 1
ATOM 542 C CA . ALA A 1 78 ? 2.199 2.608 -0.706 1.00 98.31 78 ALA A CA 1
ATOM 543 C C . ALA A 1 78 ? 0.712 2.978 -0.702 1.00 98.31 78 ALA A C 1
ATOM 545 O O . ALA A 1 78 ? 0.191 3.353 0.341 1.00 98.31 78 ALA A O 1
ATOM 546 N N . LEU A 1 79 ? 0.009 2.832 -1.827 1.00 98.50 79 LEU A N 1
ATOM 547 C CA . LEU A 1 79 ? -1.427 3.106 -1.909 1.00 98.50 79 LEU A CA 1
ATOM 548 C C . LEU A 1 79 ? -2.246 2.167 -1.019 1.00 98.50 79 LEU A C 1
ATOM 550 O O . LEU A 1 79 ? -3.135 2.638 -0.313 1.00 98.50 79 LEU A O 1
ATOM 554 N N . ILE A 1 80 ? -1.920 0.872 -0.994 1.00 98.69 80 ILE A N 1
ATOM 555 C CA . ILE A 1 80 ? -2.580 -0.099 -0.107 1.00 98.69 80 ILE A CA 1
ATOM 556 C C . ILE A 1 80 ? -2.351 0.284 1.361 1.00 98.69 80 ILE A C 1
ATOM 558 O O . ILE A 1 80 ? -3.297 0.376 2.142 1.00 98.69 80 ILE A O 1
ATOM 562 N N . LEU A 1 81 ? -1.103 0.553 1.748 1.00 98.69 81 LEU A N 1
ATOM 563 C CA . LEU A 1 81 ? -0.772 0.913 3.129 1.00 98.69 81 LEU A CA 1
ATOM 564 C C . LEU A 1 81 ? -1.394 2.255 3.535 1.00 98.69 81 LEU A C 1
ATOM 566 O O . LEU A 1 81 ? -1.905 2.385 4.644 1.00 98.69 81 LEU A O 1
ATOM 570 N N . ALA A 1 82 ? -1.423 3.232 2.629 1.00 98.62 82 ALA A N 1
ATOM 571 C CA . ALA A 1 82 ? -2.097 4.505 2.846 1.00 98.62 82 ALA A CA 1
ATOM 572 C C . ALA A 1 82 ? -3.610 4.318 3.025 1.00 98.62 82 ALA A C 1
ATOM 574 O O . ALA A 1 82 ? -4.181 4.908 3.936 1.00 98.62 82 ALA A O 1
ATOM 575 N N . GLY A 1 83 ? -4.254 3.472 2.215 1.00 98.44 83 GLY A N 1
ATOM 576 C CA . GLY A 1 83 ? -5.677 3.152 2.354 1.00 98.44 83 GLY A CA 1
ATOM 577 C C . GLY A 1 83 ? -6.008 2.549 3.717 1.00 98.44 83 GLY A C 1
ATOM 578 O O . GLY A 1 83 ? -6.952 2.986 4.373 1.00 98.44 83 GLY A O 1
ATOM 579 N N . PHE A 1 84 ? -5.181 1.609 4.181 1.00 98.56 84 PHE A N 1
ATOM 580 C CA . PHE A 1 84 ? -5.311 1.009 5.510 1.00 98.56 84 PHE A CA 1
ATOM 581 C C . PHE A 1 84 ? -5.174 2.052 6.633 1.00 98.56 84 PHE A C 1
ATOM 583 O O . PHE A 1 84 ? -6.010 2.117 7.534 1.00 98.56 84 PHE A O 1
ATOM 590 N N . LEU A 1 85 ? -4.144 2.903 6.564 1.00 98.31 85 LEU A N 1
ATOM 591 C CA . LEU A 1 85 ? -3.895 3.950 7.561 1.00 98.31 85 LEU A CA 1
ATOM 592 C C . LEU A 1 85 ? -4.999 5.013 7.579 1.00 98.31 85 LEU A C 1
ATOM 594 O O . LEU A 1 85 ? -5.427 5.427 8.653 1.00 98.31 85 LEU A O 1
ATOM 598 N N . VAL A 1 86 ? -5.479 5.444 6.410 1.00 98.44 86 VAL A N 1
ATOM 599 C CA . VAL A 1 86 ? -6.566 6.429 6.296 1.00 98.44 86 VAL A CA 1
ATOM 600 C C . VAL A 1 86 ? -7.873 5.865 6.844 1.00 98.44 86 VAL A C 1
ATOM 602 O O . VAL A 1 86 ? -8.589 6.592 7.531 1.00 98.44 86 VAL A O 1
ATOM 605 N N . ALA A 1 87 ? -8.175 4.587 6.589 1.00 97.81 87 ALA A N 1
ATOM 606 C CA . ALA A 1 87 ? -9.341 3.925 7.169 1.00 97.81 87 ALA A CA 1
ATOM 607 C C . ALA A 1 87 ? -9.278 3.947 8.701 1.00 97.81 87 ALA A C 1
ATOM 609 O O . ALA A 1 87 ? -10.213 4.438 9.332 1.00 97.81 87 ALA A O 1
ATOM 610 N N . GLY A 1 88 ? -8.151 3.528 9.284 1.00 96.44 88 GLY A N 1
ATOM 611 C CA . GLY A 1 88 ? -7.966 3.567 10.734 1.00 96.44 88 GLY A CA 1
ATOM 612 C C . GLY A 1 88 ? -7.998 4.978 11.316 1.00 96.44 88 GLY A C 1
ATOM 613 O O . GLY A 1 88 ? -8.651 5.213 12.324 1.00 96.44 88 GLY A O 1
ATOM 614 N N . LEU A 1 89 ? -7.381 5.963 10.660 1.00 96.81 89 LEU A N 1
ATOM 615 C CA . LEU A 1 89 ? -7.482 7.355 11.101 1.00 96.81 89 LEU A CA 1
ATOM 616 C C . LEU A 1 89 ? -8.941 7.834 11.092 1.00 96.81 89 LEU A C 1
ATOM 618 O O . LEU A 1 89 ? -9.387 8.484 12.036 1.00 96.81 89 LEU A O 1
ATOM 622 N N . ARG A 1 90 ? -9.706 7.495 10.047 1.00 97.00 90 ARG A N 1
ATOM 623 C CA . ARG A 1 90 ? -11.121 7.869 9.955 1.00 97.00 90 ARG A CA 1
ATOM 624 C C . ARG A 1 90 ? -11.963 7.246 11.057 1.00 97.00 90 ARG A C 1
ATOM 626 O O . ARG A 1 90 ? -12.845 7.940 11.553 1.00 97.00 90 ARG A O 1
ATOM 633 N N . THR A 1 91 ? -11.713 5.994 11.439 1.00 94.88 91 THR A N 1
ATOM 634 C CA . THR A 1 91 ? -12.454 5.368 12.543 1.00 94.88 91 THR A CA 1
ATOM 635 C C . THR A 1 91 ? -12.146 6.038 13.876 1.00 94.88 91 THR A C 1
ATOM 637 O O . THR A 1 91 ? -13.069 6.263 14.645 1.00 94.88 91 THR A O 1
ATOM 640 N N . GLN A 1 92 ? -10.896 6.445 14.115 1.00 91.38 92 GLN A N 1
ATOM 641 C CA . GLN A 1 92 ? -10.500 7.139 15.348 1.00 91.38 92 GLN A CA 1
ATOM 642 C C . GLN A 1 92 ? -11.060 8.567 15.456 1.00 91.38 92 GLN A C 1
ATOM 644 O O . GLN A 1 92 ? -11.302 9.044 16.553 1.00 91.38 92 GLN A O 1
ATOM 649 N N . ILE A 1 93 ? -11.265 9.266 14.333 1.00 95.12 93 ILE A N 1
ATOM 650 C CA . ILE A 1 93 ? -11.836 10.629 14.330 1.00 95.12 93 ILE A CA 1
ATOM 651 C C . ILE A 1 93 ? -13.344 10.625 14.625 1.00 95.12 93 ILE A C 1
ATOM 653 O O . ILE A 1 93 ? -13.878 11.622 15.104 1.00 95.12 93 ILE A O 1
ATOM 657 N N . VAL A 1 94 ? -14.045 9.554 14.247 1.00 92.56 94 VAL A N 1
ATOM 658 C CA . VAL A 1 94 ? -15.509 9.455 14.371 1.00 92.56 94 VAL A CA 1
ATOM 659 C C . VAL A 1 94 ? -15.940 8.773 15.677 1.00 92.56 94 VAL A C 1
ATOM 661 O O . VAL A 1 94 ? -17.085 8.962 16.083 1.00 92.56 94 VAL A O 1
ATOM 664 N N . ALA A 1 95 ? -15.056 7.985 16.298 1.00 78.12 95 ALA A N 1
ATOM 665 C CA . ALA A 1 95 ? -15.274 7.348 17.598 1.00 78.12 95 ALA A CA 1
ATOM 666 C C . ALA A 1 95 ? -15.297 8.373 18.743 1.00 78.12 95 ALA A C 1
ATOM 668 O O . ALA A 1 95 ? -16.137 8.189 19.652 1.00 78.12 95 ALA A O 1
#

Foldseek 3Di:
DVVVVVVLVVVLVVCLVCVVVCVVCLVVLLVLLLVVCVPDPDHDDPVNLVVLVVLLVVLVCCLVVPDSSSNVVSSSSNSSSNSNNVNNVVVVVVD

pLDDT: mean 93.8, std 6.43, range [63.09, 98.69]

Secondary structure (DSSP, 8-state):
-HHHHHHHHHHHHHHHHTGGG-TTHHHHHHHHHHHHHHH-SS---HHHHHHHHHHHHHHHHHHHHS-HHHHHHHHHHHHHHHHHHHHHHHHHHH-

Mean predicted aligned error: 4.08 Å

Solvent-accessible surface area (backbone atoms only — not comparable to full-atom values): 5012 Å² total; per-residue (Å²): 109,73,66,60,56,51,52,52,51,52,54,28,49,54,49,44,72,44,52,90,73,46,64,80,48,50,65,55,35,21,48,51,13,32,48,54,54,73,65,44,94,58,84,83,51,71,68,54,54,52,51,36,51,52,48,28,53,50,20,48,49,35,39,73,74,40,58,70,53,39,33,59,61,19,47,47,52,25,32,21,31,48,21,27,50,51,46,53,52,53,52,66,74,73,107

Radius of gyration: 15.35 Å; Cα contacts (8 Å, |Δi|>4): 82; chains: 1; bounding box: 33×31×37 Å